Protein AF-A0AAP0S406-F1 (afdb_monomer_lite)

Secondary structure (DSSP, 8-state):
---------HHHHHHHHHHHHHHTEEEEEEEEE--EEEEETTEEEEEE--EEEEEEEEEPPBTTB--SSPPPPPPEEEE-

pLDDT: mean 77.93, std 14.88, range [34.81, 93.56]

Foldseek 3Di:
DDDDDDPPPPPVVVVVVVVCVVLQKDWDKDWDWDWDWDDDPPDTDDTDIKIKIAGFIDRDDDPPDGNPDDGDGGDIDIDD

Structure (mmCIF, N/CA/C/O backbone):
data_AF-A0AAP0S406-F1
#
_entry.id   AF-A0AAP0S406-F1
#
loop_
_atom_site.group_PDB
_atom_site.id
_atom_site.type_symbol
_atom_site.label_atom_id
_atom_site.label_alt_id
_atom_site.label_comp_id
_atom_site.label_asym_id
_atom_site.label_entity_id
_atom_site.label_seq_id
_atom_site.pdbx_PDB_ins_code
_atom_site.Cartn_x
_atom_site.Cartn_y
_atom_site.Cartn_z
_atom_site.occupancy
_atom_site.B_iso_or_equiv
_atom_site.auth_seq_id
_atom_site.auth_comp_id
_atom_site.auth_asym_id
_atom_site.auth_atom_id
_atom_site.pdbx_PDB_model_num
ATOM 1 N N . MET A 1 1 ? 17.071 -5.008 18.154 1.00 34.81 1 MET A N 1
ATOM 2 C CA . MET A 1 1 ? 16.868 -4.324 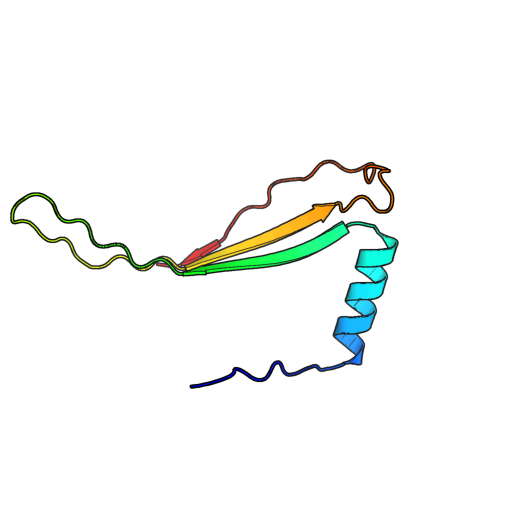16.862 1.00 34.81 1 MET A CA 1
ATOM 3 C C . MET A 1 1 ? 16.935 -5.406 15.800 1.00 34.81 1 MET A C 1
ATOM 5 O O . MET A 1 1 ? 18.023 -5.881 15.518 1.00 34.81 1 MET A O 1
ATOM 9 N N . GLU A 1 2 ? 15.797 -5.904 15.320 1.00 35.84 2 GLU A N 1
ATOM 10 C CA . GLU A 1 2 ? 15.792 -6.933 14.272 1.00 35.84 2 GLU A CA 1
ATOM 11 C C . GLU A 1 2 ? 15.929 -6.265 12.910 1.00 35.84 2 GLU A C 1
ATOM 13 O O . GLU A 1 2 ? 14.985 -5.681 12.376 1.00 35.84 2 GLU A O 1
ATOM 18 N N . MET A 1 3 ? 17.136 -6.348 12.363 1.00 38.69 3 MET A N 1
ATOM 19 C CA . MET A 1 3 ? 17.354 -6.186 10.936 1.00 38.69 3 MET A CA 1
ATOM 20 C C . MET A 1 3 ? 16.800 -7.444 10.266 1.00 38.69 3 MET A C 1
ATOM 22 O O . MET A 1 3 ? 17.276 -8.548 10.521 1.00 38.69 3 MET A O 1
ATOM 26 N N . ARG A 1 4 ? 15.752 -7.300 9.451 1.00 55.03 4 ARG A N 1
ATOM 27 C CA . ARG A 1 4 ? 15.294 -8.406 8.608 1.00 55.03 4 ARG A CA 1
ATOM 28 C C . ARG A 1 4 ? 16.310 -8.585 7.491 1.00 55.03 4 ARG A C 1
ATOM 30 O O . ARG A 1 4 ? 16.424 -7.724 6.623 1.00 55.03 4 ARG A O 1
ATOM 37 N N . ASN A 1 5 ? 17.031 -9.698 7.542 1.00 41.88 5 ASN A N 1
ATOM 38 C CA . ASN A 1 5 ? 17.834 -10.190 6.434 1.00 41.88 5 ASN A CA 1
ATOM 39 C C . ASN A 1 5 ? 16.928 -10.335 5.208 1.00 41.88 5 ASN A C 1
ATOM 41 O O . ASN A 1 5 ? 15.884 -10.985 5.281 1.00 41.88 5 ASN A O 1
ATOM 45 N N . GLN A 1 6 ? 17.300 -9.705 4.095 1.00 52.00 6 GLN A N 1
ATOM 46 C CA . GLN A 1 6 ? 16.670 -10.002 2.820 1.00 52.00 6 GLN A CA 1
ATOM 47 C C . GLN A 1 6 ? 17.378 -11.213 2.224 1.00 52.00 6 GLN A C 1
ATOM 49 O O . GLN A 1 6 ? 18.525 -11.121 1.797 1.00 52.00 6 GLN A O 1
ATOM 54 N N . GLU A 1 7 ? 16.682 -12.343 2.223 1.00 53.19 7 GLU A N 1
ATOM 55 C CA . GLU A 1 7 ? 17.091 -13.567 1.548 1.00 53.19 7 GLU A CA 1
ATOM 56 C C . GLU A 1 7 ? 17.096 -13.305 0.034 1.00 53.19 7 GLU A C 1
ATOM 58 O O . GLU A 1 7 ? 16.053 -13.201 -0.614 1.00 53.19 7 GLU A O 1
ATOM 63 N N . VAL A 1 8 ? 18.286 -13.066 -0.518 1.00 52.53 8 VAL A N 1
ATOM 64 C CA . VAL A 1 8 ? 18.506 -12.919 -1.957 1.00 52.53 8 VAL A CA 1
ATOM 65 C C . VAL A 1 8 ? 18.770 -14.312 -2.513 1.00 52.53 8 VAL A C 1
ATOM 67 O O . VAL A 1 8 ? 19.891 -14.805 -2.476 1.00 52.53 8 VAL A O 1
ATOM 70 N N . ASN A 1 9 ? 17.725 -14.940 -3.048 1.00 49.94 9 ASN A N 1
ATOM 71 C CA . ASN A 1 9 ? 17.909 -15.936 -4.095 1.00 49.94 9 ASN A CA 1
ATOM 72 C C . ASN A 1 9 ? 18.307 -15.154 -5.365 1.00 49.94 9 ASN A C 1
ATOM 74 O O . ASN A 1 9 ? 17.460 -14.519 -5.999 1.00 49.94 9 ASN A O 1
ATOM 78 N N . GLY A 1 10 ? 19.615 -15.047 -5.616 1.00 57.88 10 GLY A N 1
ATOM 79 C CA . GLY A 1 10 ? 20.219 -14.036 -6.495 1.00 57.88 10 GLY A CA 1
ATOM 80 C C . GLY A 1 10 ? 19.765 -14.085 -7.951 1.00 57.88 10 GLY A C 1
ATOM 81 O O . GLY A 1 10 ? 19.497 -13.039 -8.539 1.00 57.88 10 GLY A O 1
ATOM 82 N N . ASP A 1 11 ? 19.595 -15.276 -8.517 1.00 65.19 11 ASP A N 1
ATOM 83 C CA . ASP A 1 11 ? 19.449 -15.430 -9.970 1.00 65.19 11 ASP A CA 1
ATOM 84 C C . ASP A 1 11 ? 18.065 -15.007 -10.497 1.00 65.19 11 ASP A C 1
ATOM 86 O O . ASP A 1 11 ? 17.938 -14.368 -11.547 1.00 65.19 11 ASP A O 1
ATOM 90 N N . GLY A 1 12 ? 17.000 -15.291 -9.742 1.00 71.38 12 GLY A N 1
ATOM 91 C CA . GLY A 1 12 ? 15.626 -14.952 -10.137 1.00 71.38 12 GLY A CA 1
ATOM 92 C C . GLY A 1 12 ? 15.298 -13.462 -10.005 1.00 71.38 12 GLY A C 1
ATOM 93 O O . GLY A 1 12 ? 14.557 -12.899 -10.808 1.00 71.38 12 GLY A O 1
ATOM 94 N N . LYS A 1 13 ? 15.867 -12.790 -8.998 1.00 74.19 13 LYS A N 1
ATOM 95 C CA . LYS A 1 13 ? 15.607 -11.363 -8.763 1.00 74.19 13 LYS A CA 1
ATOM 96 C C . LYS A 1 13 ? 16.379 -10.470 -9.736 1.00 74.19 13 LYS A C 1
ATOM 98 O O . LYS A 1 13 ? 15.857 -9.442 -10.159 1.00 74.19 13 LYS A O 1
ATOM 103 N N . LEU A 1 14 ? 17.597 -10.871 -10.105 1.00 80.81 14 LEU A N 1
ATOM 104 C CA . LEU A 1 14 ? 18.410 -10.162 -11.095 1.00 80.81 14 LEU A CA 1
ATOM 105 C C . LEU A 1 14 ? 17.812 -10.264 -12.502 1.00 80.81 14 LEU A C 1
ATOM 107 O O . LEU A 1 14 ? 17.714 -9.254 -13.192 1.00 80.81 14 LEU A O 1
ATOM 111 N N . SER A 1 15 ? 17.348 -11.449 -12.903 1.00 81.19 15 SER A N 1
ATOM 112 C CA . SER A 1 15 ? 16.696 -11.640 -14.207 1.00 81.19 15 SER A CA 1
ATOM 113 C C . SER A 1 15 ? 15.398 -10.834 -14.344 1.00 81.19 15 SER A C 1
ATOM 115 O O . SER A 1 15 ? 15.183 -10.199 -15.376 1.00 81.19 15 SER A O 1
ATOM 117 N N . ALA A 1 16 ? 14.570 -10.777 -13.294 1.00 81.50 16 ALA A N 1
ATOM 118 C CA . ALA A 1 16 ? 13.384 -9.919 -13.267 1.00 81.50 16 ALA A CA 1
ATOM 119 C C . ALA A 1 16 ? 13.742 -8.426 -13.370 1.00 81.50 16 ALA A C 1
ATOM 121 O O . ALA A 1 16 ? 13.114 -7.692 -14.129 1.00 81.50 16 ALA A O 1
ATOM 122 N N . PHE A 1 17 ? 14.784 -7.983 -12.661 1.00 82.06 17 PHE A N 1
ATOM 123 C CA . PHE A 1 17 ? 15.240 -6.595 -12.719 1.00 82.06 17 PHE A CA 1
ATOM 124 C C . PHE A 1 17 ? 15.777 -6.199 -14.102 1.00 82.06 17 PHE A C 1
ATOM 126 O O . PHE A 1 17 ? 15.449 -5.121 -14.593 1.00 82.06 17 PHE A O 1
ATOM 133 N N . GLU A 1 18 ? 16.571 -7.049 -14.760 1.00 84.31 18 GLU A N 1
ATOM 134 C CA . GLU A 1 18 ? 17.053 -6.762 -16.119 1.00 84.31 18 GLU A CA 1
ATOM 135 C C . GLU A 1 18 ? 15.895 -6.720 -17.131 1.00 84.31 18 GLU A C 1
ATOM 137 O O . GLU A 1 18 ? 15.887 -5.865 -18.019 1.00 84.31 18 GLU A O 1
ATOM 142 N N . ALA A 1 19 ? 14.863 -7.556 -16.955 1.00 83.75 19 ALA A N 1
ATOM 143 C CA . ALA A 1 19 ? 13.641 -7.470 -17.752 1.00 83.75 19 ALA A CA 1
ATOM 144 C C . ALA A 1 19 ? 12.904 -6.132 -17.534 1.00 83.75 19 ALA A C 1
ATOM 146 O O . ALA A 1 19 ? 12.582 -5.451 -18.509 1.00 83.75 19 ALA A O 1
ATOM 147 N N . GLU A 1 20 ? 12.701 -5.704 -16.285 1.00 82.69 20 GLU A N 1
ATOM 148 C CA . GLU A 1 20 ? 12.072 -4.413 -15.949 1.00 82.69 20 GLU A CA 1
ATOM 149 C C . GLU A 1 20 ? 12.861 -3.215 -16.487 1.00 82.69 20 GLU A C 1
ATOM 151 O O . GLU A 1 20 ? 12.293 -2.284 -17.060 1.00 82.69 20 GLU A O 1
ATOM 156 N N . LYS A 1 21 ? 14.189 -3.270 -16.377 1.00 82.75 21 LYS A N 1
ATOM 157 C CA . LYS A 1 21 ? 15.108 -2.264 -16.913 1.00 82.75 21 LYS A CA 1
ATOM 158 C C . LYS A 1 21 ? 15.047 -2.182 -18.436 1.00 82.75 21 LYS A C 1
ATOM 160 O O . LYS A 1 21 ? 15.061 -1.078 -18.971 1.00 82.75 21 LYS A O 1
ATOM 165 N N . SER A 1 22 ? 14.949 -3.319 -19.131 1.00 82.25 22 SER A N 1
ATOM 166 C CA . SER A 1 22 ? 14.778 -3.344 -20.591 1.00 82.25 22 SER A CA 1
ATOM 167 C C . SER A 1 22 ? 13.426 -2.769 -21.029 1.00 82.25 22 SER A C 1
ATOM 169 O O . SER A 1 22 ? 13.348 -2.089 -22.049 1.00 82.25 22 SER A O 1
ATOM 171 N N . ALA A 1 23 ? 12.375 -2.991 -20.231 1.00 81.81 23 ALA A N 1
ATOM 172 C CA . ALA A 1 23 ? 11.036 -2.470 -20.479 1.00 81.81 23 ALA A CA 1
ATOM 173 C C . ALA A 1 23 ? 10.869 -0.995 -20.062 1.00 81.81 23 ALA A C 1
ATOM 175 O O . ALA A 1 23 ? 9.916 -0.347 -20.488 1.00 81.81 23 ALA A O 1
ATOM 176 N N . GLY A 1 24 ? 11.754 -0.464 -19.208 1.00 80.44 24 GLY A N 1
ATOM 177 C CA . GLY A 1 24 ? 11.629 0.877 -18.623 1.00 80.44 24 GLY A CA 1
ATOM 178 C C . GLY A 1 24 ? 10.468 1.016 -17.626 1.00 80.44 24 GLY A C 1
ATOM 179 O O . GLY A 1 24 ? 10.113 2.129 -17.232 1.00 80.44 24 GLY A O 1
ATOM 180 N N . VAL A 1 25 ? 9.866 -0.105 -17.216 1.00 83.88 25 VAL A N 1
ATOM 181 C CA . VAL A 1 25 ? 8.726 -0.166 -16.294 1.00 83.88 25 VAL A CA 1
ATOM 182 C C . VAL A 1 25 ? 9.098 -1.064 -15.126 1.00 83.88 25 VAL A C 1
ATOM 184 O O . VAL A 1 25 ? 9.398 -2.241 -15.311 1.00 83.88 25 VAL A O 1
ATOM 187 N N . TYR A 1 26 ? 9.034 -0.506 -13.923 1.00 84.19 26 TYR A N 1
ATOM 188 C CA . TYR A 1 26 ? 9.462 -1.164 -12.692 1.00 84.19 26 TYR A CA 1
ATOM 189 C C . TYR A 1 26 ? 8.256 -1.572 -11.854 1.00 84.19 26 TYR A C 1
ATOM 191 O O . TYR A 1 26 ? 7.332 -0.769 -11.672 1.00 84.19 26 TYR A O 1
ATOM 199 N N . ASN A 1 27 ? 8.264 -2.795 -11.316 1.00 85.00 27 ASN A N 1
ATOM 200 C CA . ASN A 1 27 ? 7.249 -3.224 -10.358 1.00 85.00 27 ASN A CA 1
ATOM 201 C C . ASN A 1 27 ? 7.698 -2.861 -8.937 1.00 85.00 27 ASN A C 1
ATOM 203 O O . ASN A 1 27 ? 8.765 -3.262 -8.474 1.00 85.00 27 ASN A O 1
ATOM 207 N N . ILE A 1 28 ? 6.871 -2.093 -8.230 1.00 84.81 28 ILE A N 1
ATOM 208 C CA . ILE A 1 28 ? 7.137 -1.613 -6.875 1.00 84.81 28 ILE A CA 1
ATOM 209 C C . ILE A 1 28 ? 6.042 -2.118 -5.938 1.00 84.81 28 ILE A C 1
ATOM 211 O O . ILE A 1 28 ? 4.879 -1.727 -6.047 1.00 84.81 28 ILE A O 1
ATOM 215 N N . ASP A 1 29 ? 6.444 -2.918 -4.954 1.00 87.31 29 ASP A N 1
ATOM 216 C CA . ASP A 1 29 ? 5.561 -3.390 -3.889 1.00 87.31 29 ASP A CA 1
ATOM 217 C C . ASP A 1 29 ? 5.501 -2.376 -2.739 1.00 87.31 29 ASP A C 1
ATOM 219 O O . ASP A 1 29 ? 6.415 -2.273 -1.914 1.00 87.31 29 ASP A O 1
ATOM 223 N N . VAL A 1 30 ? 4.388 -1.655 -2.622 1.00 88.94 30 VAL A N 1
ATOM 224 C CA . VAL A 1 30 ? 4.149 -0.707 -1.525 1.00 88.94 30 VAL A CA 1
ATOM 225 C C . VAL A 1 30 ? 3.333 -1.379 -0.425 1.00 88.94 30 VAL A C 1
ATOM 227 O O . VAL A 1 30 ? 2.235 -1.876 -0.661 1.00 88.94 30 VAL A O 1
ATOM 230 N N . LYS A 1 31 ? 3.844 -1.371 0.812 1.00 91.56 31 LYS A N 1
ATOM 231 C CA . LYS A 1 31 ? 3.163 -1.940 1.989 1.00 91.56 31 LYS A CA 1
ATOM 232 C C . LYS A 1 31 ? 2.988 -0.874 3.068 1.00 91.56 31 LYS A C 1
ATOM 234 O O . LYS A 1 31 ? 3.953 -0.496 3.729 1.00 91.56 31 LYS A O 1
ATOM 239 N N . LEU A 1 32 ? 1.756 -0.419 3.276 1.00 92.25 32 LEU A N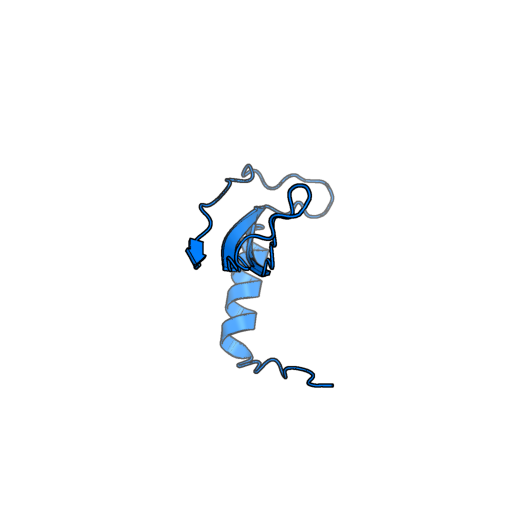 1
ATOM 240 C CA . LEU A 1 32 ? 1.398 0.579 4.280 1.00 92.25 32 LEU A CA 1
ATOM 241 C C . LEU A 1 32 ? 0.676 -0.084 5.460 1.00 92.25 32 LEU A C 1
ATOM 243 O O . LEU A 1 32 ? -0.379 -0.693 5.306 1.00 92.25 32 LEU A O 1
ATOM 247 N N . TYR A 1 33 ? 1.244 0.052 6.657 1.00 93.06 33 TYR A N 1
ATOM 248 C CA . TYR A 1 33 ? 0.688 -0.493 7.896 1.00 93.06 33 TYR A CA 1
ATOM 249 C C . TYR A 1 33 ? 0.152 0.651 8.748 1.00 93.06 33 TYR A C 1
ATOM 251 O O . TYR A 1 33 ? 0.925 1.412 9.330 1.00 93.06 33 TYR A O 1
ATOM 259 N N . LEU A 1 34 ? -1.170 0.783 8.834 1.00 92.44 34 LEU A N 1
ATOM 260 C CA . LEU A 1 34 ? -1.792 1.852 9.608 1.00 92.44 34 LEU A CA 1
ATOM 261 C C . LEU A 1 34 ? -2.181 1.364 11.003 1.00 92.44 34 LEU A C 1
ATOM 263 O O . LEU A 1 34 ? -2.473 0.192 11.236 1.00 92.44 34 LEU A O 1
ATOM 267 N N . ARG A 1 35 ? -2.206 2.293 11.960 1.00 91.69 35 ARG A N 1
ATOM 268 C CA . ARG A 1 35 ? -2.730 2.063 13.309 1.00 91.69 35 ARG A CA 1
ATOM 269 C C . ARG A 1 35 ? -3.529 3.279 13.747 1.00 91.69 35 ARG A C 1
ATOM 271 O O . ARG A 1 35 ? -3.006 4.197 14.372 1.00 91.69 35 ARG A O 1
ATOM 278 N N . ILE A 1 36 ? -4.811 3.260 13.427 1.00 90.62 36 ILE A N 1
ATOM 279 C CA . ILE A 1 36 ? -5.727 4.373 13.638 1.00 90.62 36 ILE A CA 1
ATOM 280 C C . ILE A 1 36 ? -6.496 4.154 14.943 1.00 90.62 36 ILE A C 1
ATOM 282 O O . ILE A 1 36 ? -6.897 3.040 15.292 1.00 90.62 36 ILE A O 1
ATOM 286 N N . ARG A 1 37 ? -6.687 5.233 15.703 1.00 88.38 37 ARG A N 1
ATOM 287 C CA . ARG A 1 37 ? -7.562 5.254 16.877 1.00 88.38 37 ARG A CA 1
ATOM 288 C C . ARG A 1 37 ? -8.345 6.554 16.872 1.00 88.38 37 ARG A C 1
ATOM 290 O O . ARG A 1 37 ? -7.763 7.603 17.135 1.00 88.38 37 ARG A O 1
ATOM 297 N N . PHE A 1 38 ? -9.650 6.477 16.644 1.00 88.25 38 PHE A N 1
ATOM 298 C CA . PHE A 1 38 ? -10.492 7.660 16.715 1.00 88.25 38 PHE A CA 1
ATOM 299 C C . PHE A 1 38 ? -10.741 8.031 18.178 1.00 88.25 38 PHE A C 1
ATOM 301 O O . PHE A 1 38 ? -11.037 7.190 19.036 1.00 88.25 38 PHE A O 1
ATOM 308 N N . ARG A 1 39 ? -10.549 9.312 18.482 1.00 88.94 39 ARG A N 1
ATOM 309 C CA . ARG A 1 39 ? -10.863 9.905 19.780 1.00 88.94 39 ARG A CA 1
ATOM 310 C C . ARG A 1 39 ? -11.764 11.100 19.526 1.00 88.94 39 ARG A C 1
ATOM 312 O O . ARG A 1 39 ? -11.353 12.029 18.843 1.00 88.94 39 ARG A O 1
ATOM 319 N N . LEU A 1 40 ? -12.965 11.071 20.086 1.00 90.06 40 LEU A N 1
ATOM 320 C CA . LEU A 1 40 ? -13.919 12.172 20.027 1.00 90.06 40 LEU A CA 1
ATOM 321 C C . LEU A 1 40 ? -14.357 12.509 21.448 1.00 90.06 40 LEU A C 1
ATOM 323 O O . LEU A 1 40 ? -15.017 11.714 22.117 1.00 90.06 40 LEU A O 1
ATOM 327 N N . ARG A 1 41 ? -13.960 13.693 21.927 1.00 88.25 41 ARG A N 1
ATOM 328 C CA . ARG A 1 41 ? -14.141 14.121 23.325 1.00 88.25 41 ARG A CA 1
ATOM 329 C C . ARG A 1 41 ? -13.626 13.040 24.294 1.00 88.25 41 ARG A C 1
ATOM 331 O O . ARG A 1 41 ? -12.437 12.732 24.301 1.00 88.25 41 ARG A O 1
ATOM 338 N N . LYS A 1 42 ? -14.515 12.451 25.102 1.00 87.94 42 LYS A N 1
ATOM 339 C CA . LYS A 1 42 ? -14.206 11.375 26.060 1.00 87.94 42 LYS A CA 1
ATOM 340 C C . LYS A 1 42 ? -14.339 9.967 25.456 1.00 87.94 42 LYS A C 1
ATOM 342 O O . LYS A 1 42 ? -13.918 9.000 26.086 1.00 87.94 42 LYS A O 1
ATOM 347 N N . ILE A 1 43 ? -14.883 9.841 24.245 1.00 82.62 43 ILE A N 1
ATOM 348 C CA . ILE A 1 43 ? -15.105 8.563 23.565 1.00 82.62 43 ILE A CA 1
ATOM 349 C C . ILE A 1 43 ? -13.823 8.165 22.832 1.00 82.62 43 ILE A C 1
ATOM 351 O O . ILE A 1 43 ? -13.297 8.899 21.993 1.00 82.62 43 ILE A O 1
ATOM 355 N N . LYS A 1 44 ? -13.306 6.981 23.159 1.00 82.69 44 LYS A N 1
ATOM 356 C CA . LYS A 1 44 ? -12.179 6.350 22.467 1.00 82.69 44 LYS A CA 1
ATOM 357 C C . LYS A 1 44 ? -12.731 5.148 21.714 1.00 82.69 44 LYS A C 1
ATOM 359 O O . LYS A 1 44 ? -13.236 4.232 22.353 1.00 82.69 44 LYS A O 1
ATOM 364 N N . THR A 1 45 ? -12.606 5.123 20.392 1.00 85.00 45 THR A N 1
ATOM 365 C CA . THR A 1 45 ? -12.981 3.934 19.619 1.00 85.00 45 THR A CA 1
ATOM 366 C C . THR A 1 45 ? -11.927 2.836 19.766 1.00 85.00 45 THR A C 1
ATOM 368 O O . THR A 1 45 ? -10.801 3.065 20.246 1.00 85.00 45 THR A O 1
ATOM 371 N N . GLY A 1 46 ? -12.289 1.636 19.306 1.00 85.06 46 GLY A N 1
ATOM 372 C CA . GLY A 1 46 ? -11.350 0.545 19.069 1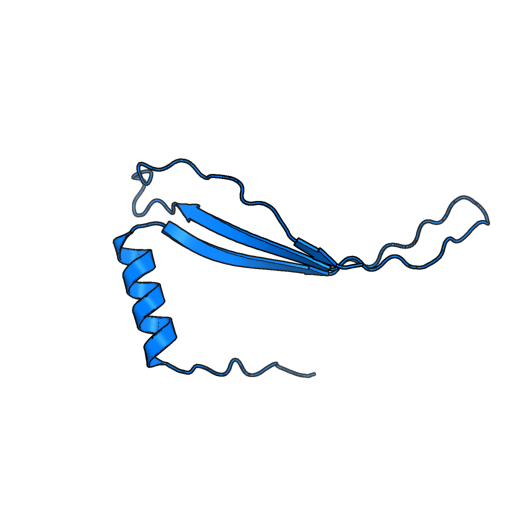.00 85.06 46 GLY A CA 1
ATOM 373 C C . GLY A 1 46 ? -10.194 0.961 18.152 1.00 85.06 46 GLY A C 1
ATOM 374 O O . GLY A 1 46 ? -10.252 1.972 17.446 1.00 85.06 46 GLY A O 1
ATOM 375 N N . ARG A 1 47 ? -9.101 0.192 18.212 1.00 88.12 47 ARG A N 1
ATOM 376 C CA . ARG A 1 47 ? -7.940 0.383 17.335 1.00 88.12 47 ARG A CA 1
ATOM 377 C C . ARG A 1 47 ? -8.225 -0.290 15.997 1.00 88.12 47 ARG A C 1
ATOM 379 O O . ARG A 1 47 ? -8.480 -1.486 15.978 1.00 88.12 47 ARG A O 1
ATOM 386 N N . PHE A 1 48 ? -8.099 0.462 14.917 1.00 90.38 48 PHE A N 1
ATOM 387 C CA . PHE A 1 48 ? -8.209 -0.021 13.548 1.00 90.38 48 PHE A CA 1
ATOM 388 C C . PHE A 1 48 ? -6.809 -0.145 12.944 1.00 90.38 48 PHE A C 1
ATOM 390 O O . PHE A 1 48 ? -5.991 0.763 13.120 1.00 90.38 48 PHE A O 1
ATOM 397 N N . LYS A 1 49 ? -6.483 -1.275 12.311 1.00 92.50 49 LYS A N 1
ATOM 398 C CA . LYS A 1 49 ? -5.109 -1.572 11.877 1.00 92.50 49 LYS A CA 1
ATOM 399 C C . LYS A 1 49 ? -5.027 -2.111 10.442 1.00 92.50 49 LYS A C 1
ATOM 401 O O . LYS A 1 49 ? -4.497 -3.207 10.253 1.00 92.50 49 LYS A O 1
ATOM 406 N N . PRO A 1 50 ? -5.499 -1.359 9.435 1.00 93.19 50 PRO A N 1
ATOM 407 C CA . PRO A 1 50 ? -5.469 -1.865 8.081 1.00 93.19 50 PRO A CA 1
ATOM 408 C C . PRO A 1 50 ? -4.027 -1.989 7.579 1.00 93.19 50 PRO A C 1
ATOM 410 O O . PRO A 1 50 ? -3.170 -1.136 7.842 1.00 93.19 50 PRO A O 1
ATOM 413 N N . LYS A 1 51 ? -3.779 -3.060 6.833 1.00 93.56 51 LYS A N 1
ATOM 414 C CA . LYS A 1 51 ? -2.571 -3.300 6.052 1.00 93.56 51 LYS A CA 1
ATOM 415 C C . LYS A 1 51 ? -2.948 -3.130 4.589 1.00 93.56 51 LYS A C 1
ATOM 417 O O . LYS A 1 51 ? -3.780 -3.865 4.071 1.00 93.56 51 LYS A O 1
ATOM 422 N N . ILE A 1 52 ? -2.342 -2.156 3.934 1.00 93.00 52 ILE A N 1
ATOM 423 C CA . ILE A 1 52 ? -2.596 -1.841 2.534 1.00 93.00 52 ILE A CA 1
ATOM 424 C C . ILE A 1 52 ? -1.382 -2.313 1.741 1.00 93.00 52 ILE A C 1
ATOM 426 O O . ILE A 1 52 ? -0.250 -1.957 2.070 1.00 93.00 52 ILE A O 1
ATOM 430 N N . LYS A 1 53 ? -1.608 -3.137 0.722 1.00 91.62 53 LYS A N 1
ATOM 431 C CA . LYS A 1 53 ? -0.578 -3.635 -0.193 1.00 91.62 53 LYS A CA 1
ATOM 432 C C . LYS A 1 53 ? -0.930 -3.184 -1.604 1.00 91.62 53 LYS A C 1
ATOM 434 O O . LYS A 1 53 ? -2.032 -3.469 -2.062 1.00 91.62 53 LYS A O 1
ATOM 439 N N . CYS A 1 54 ? -0.027 -2.489 -2.275 1.00 90.00 54 CYS A N 1
ATOM 440 C CA . CYS A 1 54 ? -0.216 -2.034 -3.646 1.00 90.00 54 CYS A CA 1
ATOM 441 C C . CYS A 1 54 ? 0.931 -2.555 -4.504 1.00 90.00 54 CYS A C 1
ATOM 443 O O . CYS A 1 54 ? 2.092 -2.359 -4.149 1.00 90.00 54 CYS A O 1
ATOM 445 N N . ASP A 1 55 ? 0.581 -3.157 -5.633 1.00 88.31 55 ASP A N 1
ATOM 446 C CA . ASP A 1 55 ? 1.530 -3.688 -6.605 1.00 88.31 55 ASP A CA 1
ATOM 447 C C . ASP A 1 55 ? 1.588 -2.656 -7.751 1.00 88.31 55 ASP A C 1
ATOM 449 O O . ASP A 1 55 ? 0.737 -2.673 -8.642 1.00 88.31 55 ASP A O 1
ATOM 453 N N . LEU A 1 56 ? 2.485 -1.664 -7.669 1.00 87.44 56 LEU A N 1
ATOM 454 C CA . LEU A 1 56 ? 2.526 -0.505 -8.578 1.00 87.44 56 LEU A CA 1
ATOM 455 C C . LEU A 1 56 ? 3.464 -0.749 -9.763 1.00 87.44 56 LEU A C 1
ATOM 457 O O . LEU A 1 56 ? 4.592 -1.192 -9.571 1.00 87.44 56 LEU A O 1
ATOM 461 N N . LYS A 1 57 ? 3.042 -0.373 -10.974 1.00 86.25 57 LYS A N 1
ATOM 462 C CA . LYS A 1 57 ? 3.902 -0.349 -12.167 1.00 86.25 57 LYS A CA 1
ATOM 463 C C . LYS A 1 57 ? 4.296 1.078 -12.484 1.00 86.25 57 LYS A C 1
ATOM 465 O O . LYS A 1 57 ? 3.449 1.870 -12.891 1.00 86.25 57 LYS A O 1
ATOM 470 N N . VAL A 1 58 ? 5.564 1.415 -12.283 1.00 83.69 58 VAL A N 1
ATOM 471 C CA . VAL A 1 58 ? 6.055 2.778 -12.483 1.00 83.69 58 VAL A CA 1
ATOM 472 C C . VAL A 1 58 ? 6.919 2.832 -13.740 1.00 83.69 58 VAL A C 1
ATOM 474 O O . VAL A 1 58 ? 8.004 2.246 -13.753 1.00 83.69 58 VAL A O 1
ATOM 477 N N . PRO A 1 59 ? 6.467 3.529 -14.795 1.00 85.00 59 PRO A N 1
ATOM 478 C CA . PRO A 1 59 ? 7.324 3.850 -15.923 1.00 85.00 59 PRO A CA 1
ATOM 479 C C . PRO A 1 59 ? 8.345 4.899 -15.468 1.00 85.00 59 PRO A C 1
ATOM 481 O O . PRO A 1 59 ? 7.970 6.002 -15.068 1.00 85.00 59 PRO A O 1
ATOM 484 N N . LEU A 1 60 ? 9.633 4.552 -15.481 1.00 75.50 60 LEU A N 1
ATOM 485 C CA . LEU A 1 60 ? 10.705 5.483 -15.124 1.00 75.50 60 LEU A CA 1
ATOM 486 C C . LEU A 1 60 ? 11.365 6.005 -16.399 1.00 75.50 60 LEU A C 1
ATOM 488 O O . LEU A 1 60 ? 11.853 5.242 -17.228 1.00 75.50 60 LEU A O 1
ATOM 492 N N . SER A 1 61 ? 11.407 7.328 -16.546 1.00 68.12 61 SER A N 1
ATOM 493 C CA . SER A 1 61 ? 12.199 7.983 -17.583 1.00 68.12 61 SER A CA 1
ATOM 494 C C . SER A 1 61 ? 13.680 7.919 -17.218 1.00 68.12 61 SER A C 1
ATOM 496 O O . SER A 1 61 ? 14.075 8.427 -16.166 1.00 68.12 61 SER A O 1
ATOM 498 N N . SER A 1 62 ? 14.510 7.365 -18.096 1.00 65.38 62 SER A N 1
ATOM 499 C CA . SER A 1 62 ? 15.961 7.536 -18.014 1.00 65.38 62 SER A CA 1
ATOM 500 C C . SER A 1 62 ? 16.370 8.716 -18.896 1.00 65.38 62 SER A C 1
ATOM 502 O O . SER A 1 62 ? 15.887 8.845 -20.020 1.00 65.38 62 SER A O 1
ATOM 504 N N . ASN A 1 63 ? 17.239 9.598 -18.394 1.00 62.78 63 ASN A N 1
ATOM 505 C CA . ASN A 1 63 ? 17.795 10.734 -19.146 1.00 62.78 63 ASN A CA 1
ATOM 506 C C . ASN A 1 63 ? 16.756 11.719 -19.732 1.00 62.78 63 ASN A C 1
ATOM 508 O O . ASN A 1 63 ? 16.943 12.244 -20.826 1.00 62.78 63 ASN A O 1
ATOM 512 N N . GLY A 1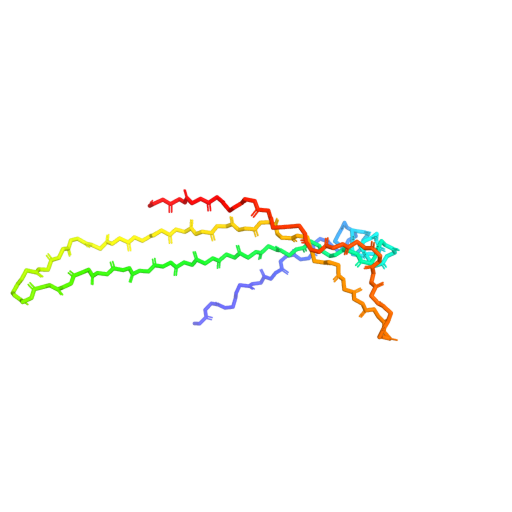 64 ? 15.657 11.981 -19.013 1.00 57.75 64 GLY A N 1
ATOM 513 C CA . GLY A 1 64 ? 14.666 13.001 -19.398 1.00 57.75 64 GLY A CA 1
ATOM 514 C C . GLY A 1 64 ? 13.729 12.609 -20.546 1.00 57.75 64 GLY A C 1
ATOM 515 O O . GLY A 1 64 ? 12.873 13.404 -20.926 1.00 57.75 64 GLY A O 1
ATOM 516 N N . VAL A 1 65 ? 13.846 11.386 -21.073 1.00 61.44 65 VAL A N 1
ATOM 517 C CA . VAL A 1 65 ? 12.912 10.833 -22.057 1.00 61.44 65 VAL A CA 1
ATOM 518 C C . VAL A 1 65 ? 11.831 10.068 -21.305 1.00 61.44 65 VAL A C 1
ATOM 520 O O . VAL A 1 65 ? 12.097 9.015 -20.722 1.00 61.44 65 VAL A O 1
ATOM 523 N N . SER A 1 66 ? 10.614 10.612 -21.283 1.00 58.84 66 SER A N 1
ATOM 524 C CA . SER A 1 66 ? 9.442 9.920 -20.746 1.00 58.84 66 SER A CA 1
ATOM 525 C C . SER A 1 66 ? 9.316 8.549 -21.404 1.00 58.84 66 SER A C 1
ATOM 527 O O . SER A 1 66 ? 9.228 8.461 -22.629 1.00 58.84 66 SER A O 1
ATOM 529 N N . ALA A 1 67 ? 9.299 7.480 -20.603 1.00 62.56 67 ALA A N 1
ATOM 530 C CA . ALA A 1 67 ? 8.864 6.182 -21.097 1.00 62.56 67 ALA A CA 1
ATOM 531 C C . ALA A 1 67 ? 7.468 6.386 -21.707 1.00 62.56 67 ALA A C 1
ATOM 533 O O . ALA A 1 67 ? 6.605 6.987 -21.068 1.00 62.56 67 ALA A O 1
ATOM 534 N N . GLY A 1 68 ? 7.259 5.964 -22.959 1.00 61.47 68 GLY A N 1
ATOM 535 C CA . GLY A 1 68 ? 6.054 6.264 -23.755 1.00 61.47 68 GLY A CA 1
ATOM 536 C C . GLY A 1 68 ? 4.737 5.698 -23.200 1.00 61.47 68 GLY A C 1
ATOM 537 O O . GLY A 1 68 ? 3.717 5.722 -23.879 1.00 61.47 68 GLY A O 1
ATOM 538 N N . THR A 1 69 ? 4.759 5.179 -21.977 1.00 66.69 69 THR A N 1
ATOM 539 C CA . THR A 1 69 ? 3.647 4.600 -21.235 1.00 66.69 69 THR A CA 1
ATOM 540 C C . THR A 1 69 ? 3.315 5.488 -20.039 1.00 66.69 69 THR A C 1
ATOM 542 O O . THR A 1 69 ? 4.170 5.741 -19.190 1.00 66.69 69 THR A O 1
ATOM 545 N N . SER A 1 70 ? 2.068 5.945 -19.946 1.00 72.75 70 SER A N 1
ATOM 546 C CA . SER A 1 70 ? 1.555 6.662 -18.776 1.00 72.75 70 SER A CA 1
ATOM 547 C C . SER A 1 70 ? 1.498 5.757 -17.543 1.00 72.75 70 SER A C 1
ATOM 549 O O . SER A 1 70 ? 1.248 4.559 -17.664 1.00 72.75 70 SER A O 1
ATOM 551 N N . PHE A 1 71 ? 1.673 6.332 -16.349 1.00 80.00 71 PHE A N 1
ATOM 552 C CA . PHE A 1 71 ? 1.453 5.609 -15.095 1.00 80.00 71 PHE A CA 1
ATOM 553 C C . PHE A 1 71 ? -0.011 5.166 -14.987 1.00 80.00 71 PHE A C 1
ATOM 555 O O . PHE A 1 71 ? -0.915 6.004 -14.986 1.00 80.00 71 PHE A O 1
ATOM 562 N N . GLU A 1 72 ? -0.237 3.858 -14.874 1.00 76.38 72 GLU A N 1
ATOM 563 C CA . GLU A 1 72 ? -1.560 3.296 -14.629 1.00 76.38 72 GLU A CA 1
ATOM 564 C C . GLU A 1 72 ? -1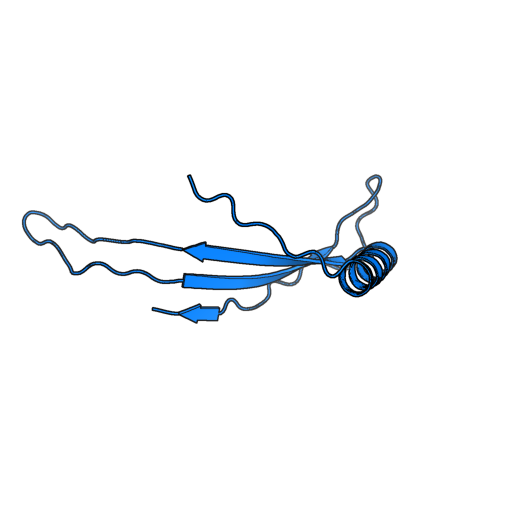.701 2.955 -13.137 1.00 76.38 72 GLU A C 1
ATOM 566 O O . GLU A 1 72 ? -0.964 2.105 -12.623 1.00 76.38 72 GLU A O 1
ATOM 571 N N . PRO A 1 73 ? -2.624 3.607 -12.407 1.00 72.50 73 PRO A N 1
ATOM 572 C CA . PRO A 1 73 ? -2.837 3.310 -11.001 1.00 72.50 73 PRO A CA 1
ATOM 573 C C . PRO A 1 73 ? -3.449 1.913 -10.846 1.00 72.50 73 PRO A C 1
ATOM 575 O O . PRO A 1 73 ? -4.573 1.648 -11.274 1.00 72.50 73 PRO A O 1
ATOM 578 N N . THR A 1 74 ? -2.728 1.013 -10.187 1.00 82.31 74 THR A N 1
ATOM 579 C CA . THR A 1 74 ? -3.203 -0.339 -9.882 1.00 82.31 74 THR A CA 1
ATOM 580 C C . THR A 1 74 ? -3.990 -0.382 -8.571 1.00 82.31 74 THR A C 1
ATOM 582 O O . THR A 1 74 ? -3.796 0.421 -7.655 1.00 82.31 74 THR A O 1
ATOM 585 N N . LYS A 1 75 ? -4.920 -1.340 -8.465 1.00 83.12 75 LYS A N 1
ATOM 586 C CA . LYS A 1 75 ? -5.739 -1.520 -7.257 1.00 83.12 75 LYS A CA 1
ATOM 587 C C . LYS A 1 75 ? -4.890 -2.036 -6.092 1.00 83.12 75 LYS A C 1
ATOM 589 O O . LYS A 1 75 ? -4.167 -3.020 -6.230 1.00 83.12 75 LYS A O 1
ATOM 594 N N . CYS A 1 76 ? -5.058 -1.424 -4.921 1.00 89.44 76 CYS A N 1
ATOM 595 C CA . CYS A 1 76 ? -4.458 -1.894 -3.676 1.00 89.44 76 CYS A CA 1
ATOM 596 C C . CYS A 1 76 ? -5.351 -2.923 -2.968 1.00 89.44 76 CYS A C 1
ATOM 598 O O . CYS A 1 76 ? -6.574 -2.783 -2.922 1.00 89.44 76 CYS A O 1
ATOM 600 N N . LYS A 1 77 ? -4.727 -3.928 -2.356 1.00 90.81 77 LYS A N 1
ATOM 601 C CA . LYS A 1 77 ? -5.354 -4.898 -1.452 1.00 90.81 77 LYS A CA 1
ATOM 602 C C . LYS A 1 77 ? -5.364 -4.325 -0.035 1.00 90.81 77 LYS A C 1
ATOM 604 O O . LYS A 1 77 ? -4.354 -3.784 0.414 1.00 90.81 77 LYS A O 1
ATOM 609 N N . ILE A 1 78 ? -6.491 -4.441 0.663 1.00 91.19 78 ILE A N 1
ATOM 610 C CA . ILE A 1 78 ? -6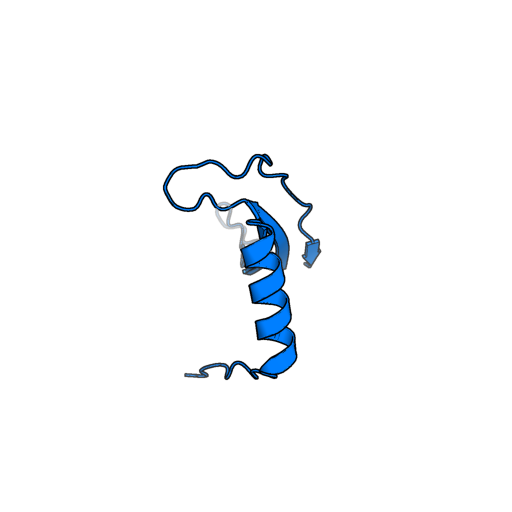.666 -3.934 2.030 1.00 91.19 78 ILE A CA 1
ATOM 611 C C . ILE A 1 78 ? -7.034 -5.108 2.940 1.00 91.19 78 ILE A C 1
ATOM 613 O O . ILE A 1 78 ? -8.075 -5.728 2.744 1.00 91.19 78 ILE A O 1
ATOM 617 N N . ASP A 1 79 ? -6.197 -5.374 3.942 1.00 89.56 79 ASP A N 1
ATOM 618 C CA . ASP A 1 79 ? -6.437 -6.352 5.009 1.00 89.56 79 ASP A CA 1
ATOM 619 C C . ASP A 1 79 ? -6.729 -5.591 6.321 1.00 89.56 79 ASP A C 1
ATOM 621 O O . ASP A 1 79 ? -6.034 -4.613 6.597 1.00 89.56 79 ASP A O 1
ATOM 625 N N . PHE A 1 80 ? -7.710 -6.001 7.136 1.00 83.81 80 PHE A N 1
ATOM 626 C CA . PHE A 1 80 ? -8.120 -5.285 8.366 1.00 83.81 80 PHE A CA 1
ATOM 627 C C . PHE A 1 80 ? -7.592 -5.884 9.676 1.00 83.81 80 PHE A C 1
ATOM 629 O O . PHE A 1 80 ? -7.380 -7.116 9.736 1.00 83.81 80 PHE A O 1
#

Radius of gyration: 18.8 Å; chains: 1; bounding box: 35×30×50 Å

Organism: Liquidambar formosana (NCBI:txid63359)

Sequence (80 aa):
MEMRNQEVNGDGKLSAFEAEKSAGVYNIDVKLYLRIRFRLRKIKTGRFKPKIKCDLKVPLSSNGVSAGTSFEPTKCKIDF